Protein AF-A0A0E3LFD6-F1 (afdb_monomer_lite)

Secondary structure (DSSP, 8-state):
--------PPP----S--EEEEE-S-HHHHHHHHHHTT---SEEEEE-SSEEEEEEE-TT--EEEEEEES----

Structure (mmCIF, N/CA/C/O backbone):
data_AF-A0A0E3LFD6-F1
#
_entry.id   AF-A0A0E3LFD6-F1
#
loop_
_atom_site.group_PDB
_atom_site.id
_atom_site.type_symbol
_atom_site.label_atom_id
_atom_site.label_alt_id
_atom_site.label_comp_id
_atom_site.label_asym_id
_atom_site.label_entity_id
_atom_site.label_seq_id
_atom_site.pdbx_PDB_ins_code
_atom_site.Cartn_x
_atom_site.Cartn_y
_atom_site.Cartn_z
_atom_site.occupancy
_atom_site.B_iso_or_equiv
_atom_site.auth_seq_id
_atom_site.auth_comp_id
_atom_site.auth_asym_id
_atom_site.auth_atom_id
_atom_site.pdbx_PDB_model_num
ATOM 1 N N . MET A 1 1 ? 43.223 2.298 -13.359 1.00 41.12 1 MET A N 1
ATOM 2 C CA . MET A 1 1 ? 42.060 2.068 -12.475 1.00 41.12 1 MET A CA 1
ATOM 3 C C . MET A 1 1 ? 41.056 3.183 -12.721 1.00 41.12 1 MET A C 1
ATOM 5 O O . MET A 1 1 ? 41.304 4.301 -12.297 1.00 41.12 1 MET A O 1
ATOM 9 N N . HIS A 1 2 ? 40.002 2.932 -13.495 1.00 45.09 2 HIS A N 1
ATOM 10 C CA . HIS A 1 2 ? 38.990 3.943 -13.813 1.00 45.09 2 HIS A CA 1
ATOM 11 C C . HIS A 1 2 ? 37.686 3.533 -13.128 1.00 45.09 2 HIS A C 1
ATOM 13 O O . HIS A 1 2 ? 36.992 2.634 -13.594 1.00 45.09 2 HIS A O 1
ATOM 19 N N . VAL A 1 3 ? 37.398 4.135 -11.976 1.00 50.34 3 VAL A N 1
ATOM 20 C CA . VAL A 1 3 ? 36.133 3.934 -11.267 1.00 50.34 3 VAL A CA 1
ATOM 21 C C . VAL A 1 3 ? 35.082 4.848 -11.891 1.00 50.34 3 VAL A C 1
ATOM 23 O O . VAL A 1 3 ? 35.085 6.056 -11.677 1.00 50.34 3 VAL A O 1
ATOM 26 N N . LYS A 1 4 ? 34.183 4.284 -12.702 1.00 49.47 4 LYS A N 1
ATOM 27 C CA . LYS A 1 4 ? 32.943 4.971 -13.075 1.00 49.47 4 LYS A CA 1
ATOM 28 C C . LYS A 1 4 ? 31.961 4.799 -11.925 1.00 49.47 4 LYS A C 1
ATOM 30 O O . LYS A 1 4 ? 31.404 3.723 -11.740 1.00 49.47 4 LYS A O 1
ATOM 35 N N . ASN A 1 5 ? 31.764 5.863 -11.156 1.00 60.34 5 ASN A N 1
ATOM 36 C CA . ASN A 1 5 ? 30.612 5.986 -10.277 1.00 60.34 5 ASN A CA 1
ATOM 37 C C . ASN A 1 5 ? 29.373 6.164 -11.173 1.00 60.34 5 ASN A C 1
ATOM 39 O O . ASN A 1 5 ? 29.090 7.272 -11.627 1.00 60.34 5 ASN A O 1
ATOM 43 N N . LEU A 1 6 ? 28.695 5.065 -11.523 1.00 56.09 6 LEU A N 1
ATOM 44 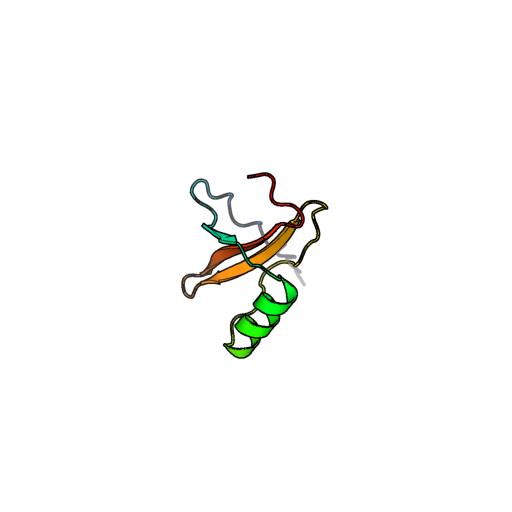C CA . LEU A 1 6 ? 27.365 5.136 -12.125 1.00 56.09 6 LEU A CA 1
ATOM 45 C C . LEU A 1 6 ? 26.386 5.500 -11.012 1.00 56.09 6 LEU A C 1
ATOM 47 O O . LEU A 1 6 ? 25.774 4.631 -10.394 1.00 56.09 6 LEU A O 1
ATOM 51 N N . ALA A 1 7 ? 26.258 6.800 -10.752 1.00 56.66 7 ALA A N 1
ATOM 52 C CA . ALA A 1 7 ? 25.101 7.308 -10.043 1.00 56.66 7 ALA A CA 1
ATOM 53 C C . ALA A 1 7 ? 23.848 6.764 -10.747 1.00 56.66 7 ALA A C 1
ATOM 55 O O . ALA A 1 7 ? 23.733 6.841 -11.972 1.00 56.66 7 ALA A O 1
ATOM 56 N N . HIS A 1 8 ? 22.955 6.155 -9.968 1.00 59.34 8 HIS A N 1
ATOM 57 C CA . HIS A 1 8 ? 21.663 5.664 -10.425 1.00 59.34 8 HIS A CA 1
ATOM 58 C C . HIS A 1 8 ? 20.918 6.835 -11.073 1.00 59.34 8 HIS A C 1
ATOM 60 O O . HIS A 1 8 ? 20.447 7.733 -10.377 1.00 59.34 8 HIS A O 1
ATOM 66 N N . MET A 1 9 ? 20.884 6.871 -12.407 1.00 58.41 9 MET A N 1
ATOM 67 C CA . MET A 1 9 ? 20.125 7.882 -13.133 1.00 58.41 9 MET A CA 1
ATOM 68 C C . MET A 1 9 ? 18.663 7.725 -12.709 1.00 58.41 9 MET A C 1
ATOM 70 O O . MET A 1 9 ? 18.130 6.624 -12.873 1.00 58.41 9 MET A O 1
ATOM 74 N N . PRO A 1 10 ? 18.011 8.757 -12.142 1.00 59.12 10 PRO A N 1
ATOM 75 C CA . PRO A 1 10 ? 16.593 8.661 -11.840 1.00 59.12 10 PRO A CA 1
ATOM 76 C C . PRO A 1 10 ? 15.870 8.319 -13.141 1.00 59.12 10 PRO A C 1
ATOM 78 O O . PRO A 1 10 ? 16.099 8.955 -14.173 1.00 59.12 10 PRO A O 1
ATOM 81 N N . SER A 1 11 ? 15.046 7.271 -13.107 1.00 64.44 11 SER A N 1
ATOM 82 C CA . SER A 1 11 ? 14.211 6.889 -14.242 1.00 64.44 11 SER A CA 1
ATOM 83 C C . SER A 1 11 ? 13.458 8.124 -14.733 1.00 64.44 11 SER A C 1
ATOM 85 O O . SER A 1 11 ? 12.899 8.863 -13.919 1.00 64.44 11 SER A O 1
ATOM 87 N N . SER A 1 12 ? 13.472 8.359 -16.046 1.00 66.69 12 SER A N 1
ATOM 88 C CA . SER A 1 12 ? 12.776 9.473 -16.695 1.00 66.69 12 SER A CA 1
ATOM 89 C C . SER A 1 12 ? 11.369 9.643 -16.122 1.00 66.69 12 SER A C 1
ATOM 91 O O . SER A 1 12 ? 10.619 8.672 -16.054 1.00 66.69 12 SER A O 1
ATOM 93 N N . MET A 1 13 ? 11.020 10.866 -15.716 1.00 64.94 13 MET A N 1
ATOM 94 C CA . MET A 1 13 ? 9.690 11.205 -15.213 1.00 64.94 13 MET A CA 1
ATOM 95 C C . MET A 1 13 ? 8.615 10.758 -16.215 1.00 64.94 13 MET A C 1
ATOM 97 O O . MET A 1 13 ? 8.521 11.300 -17.315 1.00 64.94 13 MET A O 1
ATOM 101 N N . THR A 1 14 ? 7.807 9.771 -15.838 1.00 72.06 14 THR A N 1
ATOM 102 C CA . THR A 1 14 ? 6.658 9.310 -16.625 1.00 72.06 14 THR A CA 1
ATOM 103 C C . THR A 1 14 ? 5.408 10.099 -16.245 1.00 72.06 14 THR A C 1
ATOM 105 O O . THR A 1 14 ? 5.103 10.253 -15.063 1.00 72.06 14 THR A O 1
ATOM 108 N N . VAL A 1 15 ? 4.680 10.594 -17.249 1.00 82.88 15 VAL A N 1
ATOM 109 C CA . VAL A 1 15 ? 3.373 11.256 -17.092 1.00 82.88 15 VAL A CA 1
ATOM 110 C C . VAL A 1 15 ? 2.236 10.241 -17.265 1.00 82.88 15 VAL A C 1
ATOM 112 O O . VAL A 1 15 ? 2.381 9.291 -18.030 1.00 82.88 15 VAL A O 1
ATOM 115 N N . GLY A 1 16 ? 1.108 10.432 -16.570 1.00 87.12 16 GLY A N 1
ATOM 116 C CA . GLY A 1 16 ? -0.067 9.548 -16.639 1.00 87.12 16 GLY A CA 1
ATOM 117 C C . GLY A 1 16 ? -0.588 9.116 -15.264 1.00 87.12 16 GLY A C 1
ATOM 118 O O . GLY A 1 16 ? -0.281 9.741 -14.248 1.00 87.12 16 GLY A O 1
ATOM 119 N N . CYS A 1 17 ? -1.385 8.044 -15.221 1.00 87.75 17 CYS A N 1
ATOM 120 C CA . CYS A 1 17 ? -1.826 7.436 -13.964 1.00 87.75 17 CYS A CA 1
ATOM 121 C C . CYS A 1 17 ? -0.642 6.750 -13.268 1.00 87.75 17 CYS A C 1
ATOM 123 O O . CYS A 1 17 ? -0.026 5.854 -13.837 1.00 87.75 17 CYS A O 1
ATOM 125 N N . ARG A 1 18 ? -0.330 7.164 -12.034 1.00 89.38 18 ARG A N 1
ATOM 126 C CA . ARG A 1 18 ? 0.786 6.603 -11.252 1.00 89.38 18 ARG A CA 1
ATOM 127 C C . ARG A 1 18 ? 0.393 5.362 -10.447 1.00 89.38 18 ARG A C 1
ATOM 129 O O . ARG A 1 18 ? 1.188 4.436 -10.342 1.00 89.38 18 ARG A O 1
ATOM 136 N N . ALA A 1 19 ? -0.773 5.400 -9.813 1.00 94.50 19 ALA A N 1
ATOM 137 C CA . ALA A 1 19 ? -1.223 4.392 -8.862 1.00 94.50 19 ALA A CA 1
ATOM 138 C C . ALA A 1 19 ? -2.742 4.467 -8.683 1.00 94.50 19 ALA A C 1
ATOM 140 O O . ALA A 1 19 ? -3.333 5.536 -8.867 1.00 94.50 19 ALA A O 1
ATOM 141 N N . ILE A 1 20 ? -3.343 3.358 -8.256 1.00 97.38 20 ILE A N 1
ATOM 142 C CA . ILE A 1 20 ? -4.651 3.363 -7.586 1.00 97.38 20 ILE A CA 1
ATOM 143 C C . ILE A 1 20 ? -4.444 3.442 -6.067 1.00 97.38 20 ILE A C 1
ATOM 145 O O . ILE A 1 20 ? -3.356 3.137 -5.579 1.00 97.38 20 ILE A O 1
ATOM 149 N N . ALA A 1 21 ? -5.478 3.825 -5.317 1.00 98.00 21 ALA A N 1
ATOM 150 C CA . ALA A 1 21 ? -5.450 3.842 -3.855 1.00 98.00 21 ALA A CA 1
ATOM 151 C C . ALA A 1 21 ? -6.612 3.028 -3.275 1.00 98.00 21 ALA A C 1
ATOM 153 O O . ALA A 1 21 ? -7.748 3.164 -3.729 1.00 98.00 21 ALA A O 1
ATOM 154 N N . LEU A 1 22 ? -6.318 2.208 -2.267 1.00 98.31 22 LEU A N 1
ATOM 155 C CA . LEU A 1 22 ? -7.287 1.447 -1.485 1.00 98.31 22 LEU A CA 1
ATOM 156 C C . LEU A 1 22 ? -7.314 1.985 -0.054 1.00 98.31 22 LEU A C 1
ATOM 158 O O . LEU A 1 22 ? -6.275 2.099 0.603 1.00 98.31 22 LEU A O 1
ATOM 162 N N . GLU A 1 23 ? -8.508 2.303 0.436 1.00 97.94 23 GLU A N 1
ATOM 163 C CA . GLU A 1 23 ? -8.690 2.611 1.849 1.00 97.94 23 GLU A CA 1
ATOM 164 C C . GLU A 1 23 ? -8.555 1.335 2.688 1.00 97.94 23 GLU A C 1
ATOM 166 O O . GLU A 1 23 ? -9.065 0.277 2.317 1.00 97.94 23 GLU A O 1
ATOM 171 N N . VAL A 1 24 ? -7.882 1.447 3.830 1.00 98.19 24 VAL A N 1
ATOM 172 C CA . VAL A 1 24 ? -7.778 0.388 4.836 1.00 98.19 24 VAL A CA 1
ATOM 173 C C . VAL A 1 24 ? -8.228 0.920 6.191 1.00 98.19 24 VAL A C 1
ATOM 175 O O . VAL A 1 24 ? -7.988 2.076 6.529 1.00 98.19 24 VAL A O 1
ATOM 178 N N . GLU A 1 25 ? -8.879 0.069 6.979 1.00 97.19 25 GLU A N 1
ATOM 179 C CA . GLU A 1 25 ? -9.343 0.432 8.323 1.00 97.19 25 GLU A CA 1
ATOM 180 C C . GLU A 1 25 ? -8.181 0.593 9.313 1.00 97.19 25 GLU A C 1
ATOM 182 O O . GLU A 1 25 ? -8.188 1.499 10.139 1.00 97.19 25 GLU A O 1
ATOM 187 N N . SER A 1 26 ? -7.167 -0.271 9.203 1.00 97.94 26 SER A N 1
ATOM 188 C CA . SER A 1 26 ? -5.937 -0.229 9.993 1.00 97.94 26 SER A CA 1
ATOM 189 C C . SER A 1 26 ? -4.746 -0.539 9.095 1.00 97.94 26 SER A C 1
ATOM 191 O O . SER A 1 26 ? -4.675 -1.611 8.487 1.00 97.94 26 SER A O 1
ATOM 193 N N . MET A 1 27 ? -3.787 0.380 9.031 1.00 98.50 27 MET A N 1
ATOM 194 C CA . MET A 1 27 ? -2.551 0.220 8.279 1.00 98.50 27 MET A CA 1
ATOM 195 C C . MET A 1 27 ? -1.719 -0.935 8.836 1.00 98.50 27 MET A C 1
ATOM 197 O O . MET A 1 27 ? -1.210 -1.750 8.073 1.00 98.50 27 MET A O 1
ATOM 201 N N . GLU A 1 28 ? -1.614 -1.055 10.160 1.00 98.31 28 GLU A N 1
ATOM 202 C CA . GLU A 1 28 ? -0.904 -2.169 10.796 1.00 98.31 28 GLU A CA 1
ATOM 203 C C . GLU A 1 28 ? -1.547 -3.517 10.441 1.00 98.31 28 GLU A C 1
ATOM 205 O O . GLU A 1 28 ? -0.854 -4.448 10.017 1.00 98.31 28 GLU A O 1
ATOM 210 N N . GLY A 1 29 ? -2.877 -3.606 10.553 1.00 98.62 29 GLY A N 1
ATOM 211 C CA . GLY A 1 29 ? -3.629 -4.806 10.189 1.00 98.62 29 GLY A CA 1
ATOM 212 C C . GLY A 1 29 ? -3.438 -5.186 8.720 1.00 98.62 29 GLY A C 1
ATOM 213 O O . GLY A 1 29 ? -3.135 -6.342 8.416 1.00 98.62 29 GLY A O 1
ATOM 214 N N . ALA A 1 30 ? -3.529 -4.208 7.815 1.00 98.62 30 ALA A N 1
ATOM 215 C CA . ALA A 1 30 ? -3.323 -4.415 6.384 1.00 98.62 30 ALA A CA 1
ATOM 216 C C . ALA A 1 30 ? -1.904 -4.914 6.070 1.00 98.62 30 ALA A C 1
ATOM 218 O O . ALA A 1 30 ? -1.742 -5.882 5.327 1.00 98.62 30 ALA A O 1
ATOM 219 N N . ILE A 1 31 ? -0.876 -4.310 6.675 1.00 98.56 31 ILE A N 1
ATOM 220 C CA . ILE A 1 31 ? 0.523 -4.728 6.498 1.00 98.56 31 ILE A CA 1
ATOM 221 C C . ILE A 1 31 ? 0.721 -6.176 6.948 1.00 98.56 31 ILE A C 1
ATOM 223 O O . ILE A 1 31 ? 1.348 -6.964 6.238 1.00 98.56 31 ILE A O 1
ATOM 227 N N . ASN A 1 32 ? 0.197 -6.536 8.120 1.00 98.56 32 ASN A N 1
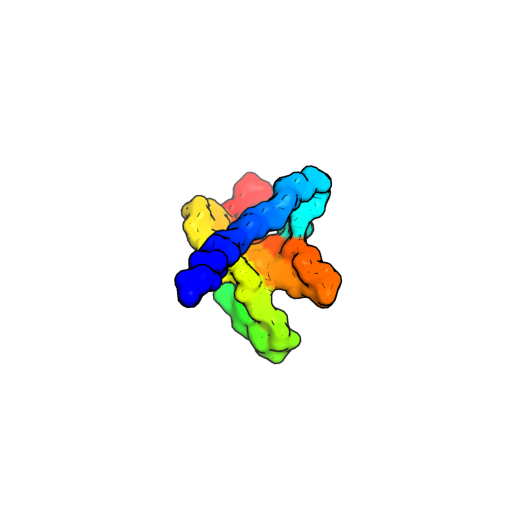ATOM 228 C CA . ASN A 1 32 ? 0.346 -7.884 8.660 1.00 98.56 32 ASN A CA 1
ATOM 229 C C . ASN A 1 32 ? -0.387 -8.921 7.801 1.00 98.56 32 ASN A C 1
ATOM 231 O O . ASN A 1 32 ? 0.187 -9.967 7.491 1.00 98.56 32 ASN A O 1
ATOM 235 N N . TYR A 1 33 ? -1.610 -8.611 7.362 1.00 98.69 33 TYR A N 1
ATOM 236 C CA . TYR A 1 33 ? -2.374 -9.470 6.461 1.00 98.69 33 TYR A CA 1
ATOM 237 C C . TYR A 1 33 ? -1.633 -9.701 5.139 1.00 98.69 33 TYR A C 1
ATOM 239 O O . TYR A 1 33 ? -1.420 -10.848 4.744 1.00 98.69 33 TYR A O 1
ATOM 247 N N . LEU A 1 34 ? -1.182 -8.628 4.484 1.00 98.56 34 LEU A N 1
ATOM 248 C CA . LEU A 1 34 ? -0.476 -8.702 3.202 1.00 98.56 34 LEU A CA 1
ATOM 249 C C . LEU A 1 34 ? 0.845 -9.466 3.322 1.00 98.56 34 LEU A C 1
ATOM 251 O O . LEU A 1 34 ? 1.121 -10.345 2.503 1.00 98.56 34 LEU A O 1
ATOM 255 N N . ARG A 1 35 ? 1.614 -9.223 4.390 1.00 98.25 35 ARG A N 1
ATOM 256 C CA . ARG A 1 35 ? 2.852 -9.964 4.664 1.00 98.25 35 ARG A CA 1
ATOM 257 C C . ARG A 1 35 ? 2.593 -11.463 4.809 1.00 98.25 35 ARG A C 1
ATOM 259 O O . ARG A 1 35 ? 3.373 -12.258 4.290 1.00 98.25 35 ARG A O 1
ATOM 266 N N . GLY A 1 36 ? 1.498 -11.849 5.467 1.00 98.50 36 GLY A N 1
ATOM 267 C CA . GLY A 1 36 ? 1.068 -13.248 5.580 1.00 98.50 36 GLY A CA 1
ATOM 268 C C . GLY A 1 36 ? 0.780 -13.923 4.232 1.00 98.50 36 GLY A C 1
ATOM 269 O O . GLY A 1 36 ? 0.846 -15.144 4.139 1.00 98.50 36 GLY A O 1
ATOM 270 N N . HIS A 1 37 ? 0.533 -13.133 3.184 1.00 98.19 37 HIS A N 1
ATOM 271 C CA . HIS A 1 37 ? 0.295 -13.587 1.811 1.00 98.19 37 HIS A CA 1
ATOM 272 C C . HIS A 1 37 ? 1.499 -13.348 0.882 1.00 98.19 37 HIS A C 1
ATOM 274 O O . HIS A 1 37 ? 1.369 -13.449 -0.335 1.00 98.19 37 HIS A O 1
ATOM 280 N N . GLY A 1 38 ? 2.674 -13.020 1.429 1.00 98.06 38 GLY A N 1
ATOM 281 C CA . GLY A 1 38 ? 3.882 -12.769 0.636 1.00 98.06 38 GLY A CA 1
ATOM 282 C C . GLY A 1 38 ? 3.886 -11.431 -0.111 1.00 98.06 38 GLY A C 1
ATOM 283 O O . GLY A 1 38 ? 4.719 -11.233 -0.994 1.00 98.06 38 GLY 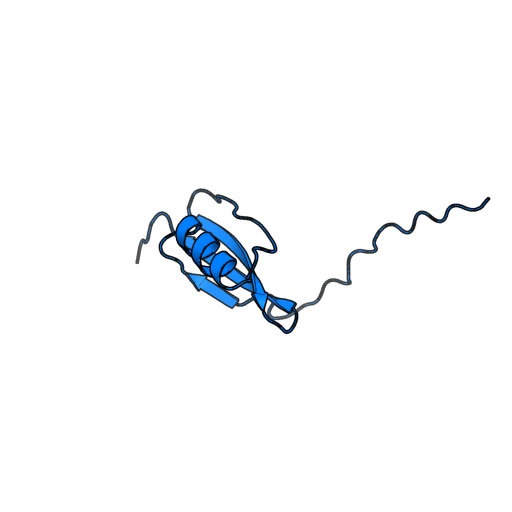A O 1
ATOM 284 N N . VAL A 1 39 ? 2.990 -10.504 0.240 1.00 98.50 39 VAL A N 1
ATOM 285 C CA . VAL A 1 39 ? 2.952 -9.145 -0.311 1.00 98.50 39 VAL A CA 1
ATOM 286 C C . VAL A 1 39 ? 3.596 -8.183 0.684 1.00 98.50 39 VAL A C 1
ATOM 288 O O . VAL A 1 39 ? 3.183 -8.081 1.839 1.00 98.50 39 VAL A O 1
ATOM 291 N N . TYR A 1 40 ? 4.622 -7.461 0.239 1.00 98.25 40 TYR A N 1
ATOM 292 C CA . TYR A 1 40 ? 5.423 -6.588 1.095 1.00 98.25 40 TYR A CA 1
ATOM 293 C C . TYR A 1 40 ? 5.224 -5.119 0.733 1.00 98.25 40 TYR A C 1
ATOM 295 O O . TYR A 1 40 ? 5.055 -4.764 -0.432 1.00 98.25 40 TYR A O 1
ATOM 303 N N . ILE A 1 41 ? 5.295 -4.258 1.749 1.00 98.50 41 ILE A N 1
ATOM 304 C CA . ILE A 1 41 ? 5.304 -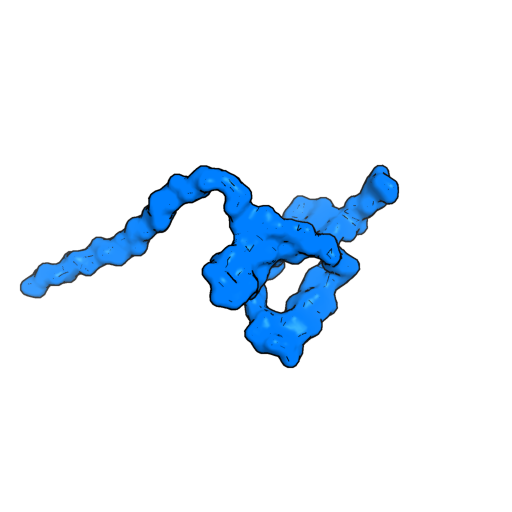2.809 1.563 1.00 98.50 41 ILE A CA 1
ATOM 305 C C . ILE A 1 41 ? 6.569 -2.408 0.807 1.00 98.50 41 ILE A C 1
ATOM 307 O O . ILE A 1 41 ? 7.682 -2.720 1.228 1.00 98.50 41 ILE A O 1
ATOM 311 N N . THR A 1 42 ? 6.388 -1.702 -0.303 1.00 98.19 42 THR A N 1
ATOM 312 C CA . THR A 1 42 ? 7.475 -1.164 -1.124 1.00 98.19 42 THR A CA 1
ATOM 313 C C . THR A 1 42 ? 7.853 0.255 -0.716 1.00 98.19 42 THR A C 1
ATOM 315 O O . THR A 1 42 ? 8.970 0.689 -0.991 1.00 98.19 42 THR A O 1
ATOM 318 N N . TRP A 1 43 ? 6.943 0.981 -0.055 1.00 98.06 43 TRP A N 1
ATOM 319 C CA . TRP A 1 43 ? 7.204 2.312 0.493 1.00 98.06 43 TRP A CA 1
ATOM 320 C C . TRP A 1 43 ? 6.298 2.628 1.695 1.00 98.06 43 TRP A C 1
ATOM 322 O O . TRP A 1 43 ? 5.109 2.315 1.679 1.00 98.06 43 TRP A O 1
ATOM 332 N N . GLY A 1 44 ? 6.843 3.288 2.721 1.00 96.88 44 GLY A N 1
ATOM 333 C CA . GLY A 1 44 ? 6.133 3.604 3.967 1.00 96.88 44 GLY A CA 1
ATOM 334 C C . GLY A 1 44 ? 6.116 2.443 4.979 1.00 96.88 44 GLY A C 1
ATOM 335 O O . GLY A 1 44 ? 6.964 1.552 4.885 1.00 96.88 44 GLY A O 1
ATOM 336 N N . PRO A 1 45 ? 5.180 2.434 5.951 1.00 97.81 45 PRO A N 1
ATOM 337 C CA . PRO A 1 45 ? 4.105 3.410 6.162 1.00 97.81 45 PRO A CA 1
ATOM 338 C C . PRO A 1 45 ? 4.613 4.780 6.640 1.00 97.81 45 PRO A C 1
ATOM 340 O O . PRO A 1 45 ? 5.610 4.869 7.351 1.00 97.81 45 PRO A O 1
ATOM 343 N N . VAL A 1 46 ? 3.909 5.849 6.265 1.00 98.31 46 VAL A N 1
ATOM 344 C CA . VAL A 1 46 ? 4.187 7.230 6.690 1.00 98.31 46 VAL A CA 1
ATOM 345 C C . VAL A 1 46 ? 2.923 7.846 7.276 1.00 98.31 46 VAL A C 1
ATOM 347 O O . VAL A 1 46 ? 1.883 7.853 6.617 1.00 98.31 46 VAL A O 1
ATOM 350 N N . ASP A 1 47 ? 3.021 8.375 8.497 1.00 97.50 47 ASP A N 1
ATOM 351 C CA . ASP A 1 47 ? 1.969 9.187 9.112 1.00 97.50 47 ASP A CA 1
ATOM 352 C C . ASP A 1 47 ? 2.024 10.613 8.536 1.00 97.50 47 ASP A C 1
ATOM 354 O O . ASP A 1 47 ? 3.054 11.287 8.581 1.00 97.50 47 ASP A O 1
ATOM 358 N N . LEU A 1 48 ? 0.914 11.046 7.943 1.00 96.94 48 LEU A N 1
ATOM 359 C CA . LEU A 1 48 ? 0.726 12.349 7.302 1.00 96.94 48 LEU A CA 1
ATOM 360 C C . LEU A 1 48 ? -0.138 13.288 8.167 1.00 96.94 48 LEU A C 1
ATOM 362 O O . LEU A 1 48 ? -0.655 14.290 7.672 1.00 96.94 48 LEU A O 1
ATOM 366 N N . GLY A 1 49 ? -0.359 12.947 9.438 1.00 96.00 49 GLY A N 1
ATOM 367 C CA . GLY A 1 49 ? -1.218 13.655 10.386 1.00 96.00 49 GLY A CA 1
ATOM 368 C C . GLY A 1 49 ? -2.692 13.270 10.248 1.00 96.00 49 GLY A C 1
ATOM 369 O O . GLY A 1 49 ? -3.311 12.808 11.200 1.00 96.00 49 GLY A O 1
ATOM 370 N N . THR A 1 50 ? -3.269 13.422 9.055 1.00 96.25 50 THR A N 1
ATOM 371 C CA . THR A 1 50 ? -4.688 13.089 8.796 1.00 96.25 50 THR A CA 1
ATOM 372 C C . THR A 1 50 ? -4.896 11.663 8.294 1.00 96.25 50 THR A C 1
ATOM 374 O O . THR A 1 50 ? -6.023 11.165 8.243 1.00 96.25 50 THR A O 1
ATOM 377 N N . SER A 1 51 ? -3.815 10.999 7.893 1.00 97.62 51 SER A N 1
ATOM 378 C CA . SER A 1 51 ? -3.843 9.652 7.332 1.00 97.62 51 SER A CA 1
ATOM 379 C C . SER A 1 51 ? -2.492 8.969 7.457 1.00 97.62 51 SER A C 1
ATOM 381 O O . SER A 1 51 ? -1.467 9.635 7.579 1.00 97.62 51 SER A O 1
ATOM 383 N N . ILE A 1 52 ? -2.491 7.644 7.363 1.00 98.50 52 ILE A N 1
ATOM 384 C CA . ILE A 1 52 ? -1.285 6.842 7.178 1.00 98.50 52 ILE A CA 1
ATOM 385 C C . ILE A 1 52 ? -1.273 6.338 5.736 1.00 98.50 52 ILE A C 1
ATOM 387 O O . ILE A 1 52 ? -2.280 5.817 5.255 1.00 98.50 52 ILE A O 1
ATOM 391 N N . ARG A 1 53 ? -0.139 6.484 5.046 1.00 98.62 53 ARG A N 1
ATOM 392 C CA . ARG A 1 53 ? 0.054 6.044 3.657 1.00 98.62 53 ARG A CA 1
ATOM 393 C C . ARG A 1 53 ? 1.142 4.983 3.572 1.00 98.62 53 ARG A C 1
ATOM 395 O O . ARG A 1 53 ? 2.235 5.188 4.095 1.00 98.62 53 ARG A O 1
ATOM 402 N N . ALA A 1 54 ? 0.885 3.915 2.832 1.00 98.69 54 ALA A N 1
ATOM 403 C CA . ALA A 1 54 ? 1.901 2.966 2.384 1.00 98.69 54 ALA A CA 1
ATOM 404 C C . ALA A 1 54 ? 1.689 2.628 0.903 1.00 98.69 54 ALA A C 1
ATOM 406 O O . ALA A 1 54 ? 0.641 2.936 0.341 1.00 98.69 54 ALA A O 1
ATOM 407 N N . GLU A 1 55 ? 2.671 2.003 0.262 1.00 98.62 55 GLU A N 1
ATOM 408 C CA . GLU A 1 55 ? 2.537 1.478 -1.100 1.00 98.62 55 GLU A CA 1
ATOM 409 C C . GLU A 1 55 ? 2.976 0.013 -1.153 1.00 98.62 55 GLU A C 1
ATOM 411 O O . GLU A 1 55 ? 3.946 -0.378 -0.497 1.00 98.62 55 GLU A O 1
ATOM 416 N N . ILE A 1 56 ? 2.276 -0.773 -1.965 1.00 98.69 56 ILE A N 1
ATOM 417 C CA . ILE A 1 56 ? 2.701 -2.090 -2.454 1.00 98.69 56 ILE A CA 1
ATOM 418 C C . ILE A 1 56 ? 2.849 -2.034 -3.977 1.00 98.69 56 ILE A C 1
ATOM 420 O O . ILE A 1 56 ? 2.457 -1.053 -4.618 1.00 98.69 56 ILE A O 1
ATOM 424 N N . LYS A 1 57 ? 3.371 -3.113 -4.560 1.00 98.00 57 LYS A N 1
ATOM 425 C CA . LYS A 1 57 ? 3.335 -3.344 -6.005 1.00 98.00 57 LYS A CA 1
ATOM 426 C C . LYS A 1 57 ? 2.478 -4.554 -6.340 1.00 98.00 57 LYS A C 1
ATOM 428 O O . LYS A 1 57 ? 2.504 -5.545 -5.611 1.00 98.00 57 LYS A O 1
ATOM 433 N N . ASP A 1 58 ? 1.746 -4.461 -7.441 1.00 96.75 58 ASP A N 1
ATOM 434 C CA . ASP A 1 58 ? 1.122 -5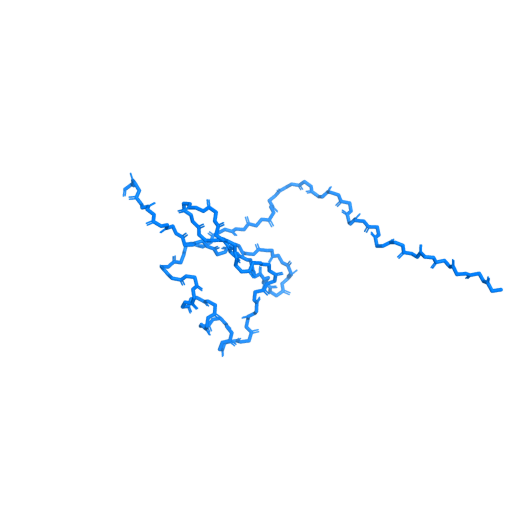.622 -8.069 1.00 96.75 58 ASP A CA 1
ATOM 435 C C . ASP A 1 58 ? 2.172 -6.475 -8.825 1.00 96.75 58 ASP A C 1
ATOM 437 O O . ASP A 1 58 ? 3.353 -6.102 -8.875 1.00 96.75 58 ASP A O 1
ATOM 441 N N . PRO A 1 59 ? 1.788 -7.631 -9.403 1.00 97.06 59 PRO A N 1
ATOM 442 C CA . PRO A 1 59 ? 2.714 -8.476 -10.159 1.00 97.06 59 PRO A CA 1
ATOM 443 C C . PRO A 1 59 ? 3.364 -7.796 -11.374 1.00 97.06 59 PRO A C 1
ATOM 445 O O . PRO A 1 59 ? 4.481 -8.165 -11.736 1.00 97.06 59 PRO A O 1
ATOM 448 N N . ASP A 1 60 ? 2.710 -6.794 -11.968 1.00 96.06 60 ASP A N 1
ATOM 449 C CA . ASP A 1 60 ? 3.233 -6.015 -13.098 1.00 96.06 60 ASP A CA 1
ATOM 450 C C . ASP A 1 60 ? 4.158 -4.868 -12.636 1.00 96.06 60 ASP A C 1
ATOM 452 O O . ASP A 1 60 ? 4.768 -4.157 -13.441 1.00 96.06 60 ASP A O 1
ATOM 456 N N . GLY A 1 61 ? 4.312 -4.693 -11.321 1.00 94.50 61 GLY A N 1
ATOM 457 C CA . GLY A 1 61 ? 5.160 -3.681 -10.709 1.00 94.50 61 GLY A CA 1
ATOM 458 C C . GLY A 1 61 ? 4.508 -2.302 -10.590 1.00 94.50 61 GLY A C 1
A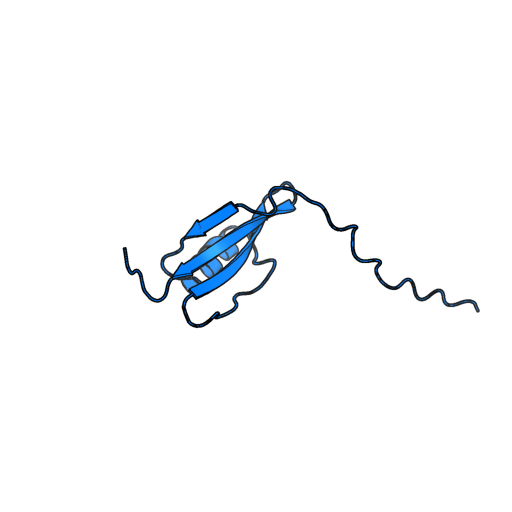TOM 459 O O . GLY A 1 61 ? 5.218 -1.346 -10.230 1.00 94.50 61 GLY A O 1
ATOM 460 N N . LEU A 1 62 ? 3.203 -2.191 -10.863 1.00 95.25 62 LEU A N 1
ATOM 461 C CA . LEU A 1 62 ? 2.418 -0.969 -10.708 1.00 95.25 62 LEU A CA 1
ATOM 462 C C . LEU A 1 62 ? 2.146 -0.703 -9.227 1.00 95.25 62 LEU A C 1
ATOM 464 O O . LEU A 1 62 ? 1.938 -1.620 -8.434 1.00 95.25 62 LEU A O 1
ATOM 468 N N . ALA A 1 63 ? 2.171 0.571 -8.842 1.00 96.69 63 ALA A N 1
ATOM 469 C CA . ALA A 1 63 ? 1.974 0.962 -7.455 1.00 96.69 63 ALA A CA 1
ATOM 470 C C . ALA A 1 63 ? 0.488 0.905 -7.065 1.00 96.69 63 ALA A C 1
ATOM 472 O O . ALA A 1 63 ? -0.377 1.438 -7.766 1.00 96.69 63 ALA A O 1
ATOM 473 N N . ILE A 1 64 ? 0.217 0.321 -5.899 1.00 98.44 64 ILE A N 1
ATOM 474 C CA . ILE A 1 64 ? -1.072 0.397 -5.210 1.00 98.44 64 ILE A CA 1
ATOM 475 C C . ILE A 1 64 ? -0.820 1.080 -3.871 1.00 98.44 64 ILE A C 1
ATOM 477 O O . ILE A 1 64 ? -0.051 0.594 -3.040 1.00 98.44 64 ILE A O 1
ATOM 481 N N . GLU A 1 65 ? -1.460 2.223 -3.664 1.00 98.62 65 GLU A N 1
ATOM 482 C CA . GLU A 1 65 ? -1.438 2.927 -2.391 1.00 98.62 65 GLU A CA 1
ATOM 483 C C . GLU A 1 65 ? -2.429 2.286 -1.411 1.00 98.62 65 GLU A C 1
ATOM 485 O O . GLU A 1 65 ? -3.565 1.981 -1.766 1.00 98.62 65 GLU A O 1
ATOM 490 N N . LEU A 1 66 ? -2.006 2.127 -0.160 1.00 98.75 66 LEU A N 1
ATOM 491 C CA . LEU A 1 66 ? -2.864 1.826 0.979 1.00 98.75 66 LEU A CA 1
ATOM 492 C C . LEU A 1 66 ? -3.016 3.102 1.805 1.00 98.75 66 LEU A C 1
ATOM 494 O O . LEU A 1 66 ? -2.012 3.770 2.094 1.00 98.75 66 LEU A O 1
ATOM 498 N N . ARG A 1 67 ? -4.244 3.425 2.216 1.00 98.50 67 ARG A N 1
ATOM 499 C CA . ARG A 1 67 ? -4.513 4.615 3.027 1.00 98.50 67 ARG A CA 1
ATOM 500 C C . ARG A 1 67 ? -5.444 4.338 4.199 1.00 98.50 67 ARG A C 1
ATOM 502 O O . ARG A 1 67 ? -6.597 3.983 3.999 1.00 98.50 67 ARG A O 1
ATOM 509 N N . GLU A 1 68 ? -4.954 4.577 5.410 1.00 98.44 68 GLU A N 1
ATOM 510 C CA . GLU A 1 68 ? -5.785 4.674 6.616 1.00 98.44 68 GLU A CA 1
ATOM 511 C C . GLU A 1 68 ? -6.122 6.147 6.856 1.00 98.44 68 GLU A C 1
ATOM 513 O O . GLU A 1 68 ? -5.213 6.964 7.010 1.00 98.44 68 GLU A O 1
ATOM 518 N N . TRP A 1 69 ? -7.404 6.511 6.899 1.00 97.62 69 TRP A N 1
ATOM 519 C CA . TRP A 1 69 ? -7.837 7.856 7.294 1.00 97.62 69 TRP A CA 1
ATOM 520 C C . TRP A 1 69 ? -8.075 7.917 8.804 1.00 97.62 69 TRP A C 1
ATOM 522 O O . TRP A 1 69 ? -8.867 7.143 9.333 1.00 97.62 69 TRP A O 1
ATOM 532 N N . ARG A 1 70 ? -7.444 8.874 9.500 1.00 92.75 70 ARG A N 1
ATOM 533 C CA . ARG A 1 70 ? -7.626 9.069 10.955 1.00 92.75 70 ARG A CA 1
ATOM 534 C C . ARG A 1 70 ? -8.986 9.681 11.298 1.00 92.75 70 ARG A C 1
ATOM 536 O O . ARG A 1 70 ? -9.544 9.415 12.357 1.00 92.75 70 ARG A O 1
ATOM 543 N N . HIS A 1 71 ? -9.509 10.509 10.396 1.00 86.56 71 HIS A N 1
ATOM 544 C CA . HIS A 1 71 ? -10.797 11.178 10.529 1.00 86.56 71 HIS A CA 1
ATOM 545 C C . HIS A 1 71 ? -11.537 11.123 9.194 1.00 86.56 71 HIS A C 1
ATOM 547 O O . HIS A 1 71 ? -11.002 11.547 8.170 1.00 86.56 71 HIS A O 1
ATOM 553 N N . LYS A 1 72 ? -12.771 10.615 9.219 1.00 81.75 72 LYS A N 1
ATOM 554 C CA . LYS A 1 72 ? -13.690 10.605 8.077 1.00 81.75 72 LYS A CA 1
ATOM 555 C C . LYS A 1 72 ? -14.687 11.735 8.291 1.00 81.75 72 LYS A C 1
ATOM 557 O O . LYS A 1 72 ? -15.358 11.767 9.318 1.00 81.75 72 LYS A O 1
ATOM 562 N N . SER A 1 73 ? -14.717 12.698 7.379 1.00 71.44 73 SER A N 1
ATOM 563 C CA . SER A 1 73 ? -15.592 13.876 7.463 1.00 71.44 73 SER A CA 1
ATOM 564 C C . SER A 1 73 ? -16.755 13.828 6.470 1.00 71.44 73 SER A C 1
ATOM 566 O O . SER A 1 73 ? -17.385 14.856 6.231 1.00 71.44 73 SER A O 1
ATOM 568 N N . TRP A 1 74 ? -16.982 12.668 5.855 1.00 70.25 74 TRP A N 1
ATOM 569 C CA . TRP A 1 74 ? -18.072 12.396 4.923 1.00 70.25 74 TRP A CA 1
ATOM 570 C C . TRP A 1 74 ? -19.074 11.426 5.538 1.00 70.25 74 TRP A C 1
ATOM 572 O O . TRP A 1 74 ? -18.642 10.561 6.337 1.00 70.25 74 TRP A O 1
#

Foldseek 3Di:
DDDDPPDPDPPPDDDDDQEAEDEDQDPVVVQVVCVVVVWHWPADQDDPPQWTWTWTADPVRGIYIYIYGPDDPD

InterPro domains:
  IPR004360 Glyoxalase/fosfomycin resistance/dioxygenase domain [PF00903] (16-66)
  IPR029068 Glyoxalase/Bleomycin resistance protein/Dihydroxybiphenyl dioxygenase [G3DSA:3.10.180.10] (2-70)
  IPR029068 Glyoxalase/Bleomycin resistance protein/Dihydroxybiphenyl dioxygenase [SSF54593] (13-69)
  IPR037523 Vicinal oxygen chelate (VOC), core domain [PS51819] (1-69)

Organism: NCBI:txid1434117

Sequence (74 aa):
MHVKNLAHMPSSMTVGCRAIALEVESMEGAINYLRGHGVYITWGPVDLGTSIRAEIKDPDGLAIELREWRHKSW

pLDDT: mean 88.4, std 16.3, range [41.12, 98.75]

Radius of gyration: 16.42 Å; chains: 1; bounding box: 60×28×28 Å